Protein AF-A0A6C1NRL9-F1 (afdb_monomer)

Nearest PDB structures (foldseek):
  8t8d-assembly4_D  TM=3.868E-01  e=1.994E+00  Helicobacter pylori 26695

Structure (mmCIF, N/CA/C/O backbone):
data_AF-A0A6C1NRL9-F1
#
_entry.id   AF-A0A6C1NRL9-F1
#
loop_
_atom_site.group_PDB
_atom_site.id
_atom_site.type_symbol
_atom_site.label_atom_id
_atom_site.label_alt_id
_atom_site.label_comp_id
_atom_site.label_asym_id
_atom_site.label_entity_id
_atom_site.label_seq_id
_atom_site.pdbx_PDB_ins_code
_atom_site.Cartn_x
_atom_site.Cartn_y
_atom_site.Cartn_z
_atom_site.occupancy
_atom_site.B_iso_or_equiv
_atom_site.auth_seq_id
_atom_site.auth_comp_id
_atom_site.auth_asym_id
_atom_site.auth_atom_id
_atom_site.pdbx_PDB_model_num
ATOM 1 N N . MET A 1 1 ? -7.271 3.918 3.040 1.00 90.00 1 MET A N 1
ATOM 2 C CA . MET A 1 1 ? -5.835 4.227 3.270 1.00 90.00 1 MET A CA 1
ATOM 3 C C . MET A 1 1 ? -5.138 4.649 1.967 1.00 90.00 1 MET A C 1
ATOM 5 O O . MET A 1 1 ? -5.284 3.953 0.972 1.00 90.00 1 MET A O 1
ATOM 9 N N . GLN A 1 2 ? -4.393 5.764 1.932 1.00 91.69 2 GLN A N 1
ATOM 10 C CA . GLN A 1 2 ? -3.585 6.166 0.762 1.00 91.69 2 GLN A CA 1
ATOM 11 C C . GLN A 1 2 ? -2.114 5.764 0.940 1.00 91.69 2 GLN A C 1
ATOM 13 O O . GLN A 1 2 ? -1.461 6.262 1.852 1.00 91.69 2 GLN A O 1
ATOM 18 N N . ILE A 1 3 ? -1.588 4.916 0.050 1.00 91.88 3 ILE A N 1
ATOM 19 C CA . ILE A 1 3 ? -0.181 4.481 0.059 1.00 91.88 3 ILE A CA 1
ATOM 20 C C . ILE A 1 3 ? 0.582 5.182 -1.066 1.00 91.88 3 ILE A C 1
ATOM 22 O O . ILE A 1 3 ? 0.204 5.044 -2.237 1.00 91.88 3 ILE A O 1
ATOM 26 N N . GLN A 1 4 ? 1.647 5.896 -0.702 1.00 91.50 4 GLN A N 1
ATOM 27 C CA . GLN A 1 4 ? 2.600 6.521 -1.617 1.00 91.50 4 GLN A CA 1
ATOM 28 C C . GLN A 1 4 ? 3.984 5.908 -1.405 1.00 91.50 4 GLN A C 1
ATOM 30 O O . GLN A 1 4 ? 4.482 5.864 -0.282 1.00 91.50 4 GLN A O 1
ATOM 35 N N . VAL A 1 5 ? 4.594 5.435 -2.490 1.00 90.31 5 VAL A N 1
ATOM 36 C CA . VAL A 1 5 ? 5.941 4.862 -2.476 1.00 90.31 5 VAL A CA 1
ATOM 37 C C . VAL A 1 5 ? 6.853 5.814 -3.236 1.00 90.31 5 VAL A C 1
ATOM 39 O O . VAL A 1 5 ? 6.601 6.116 -4.401 1.00 90.31 5 VAL A O 1
ATOM 42 N N . ASN A 1 6 ? 7.876 6.312 -2.554 1.00 88.12 6 ASN A N 1
ATOM 43 C CA . ASN A 1 6 ? 8.898 7.190 -3.095 1.00 88.12 6 ASN A CA 1
ATOM 44 C C . ASN A 1 6 ? 10.199 6.386 -3.181 1.00 88.12 6 ASN A C 1
ATOM 46 O O . ASN A 1 6 ? 10.682 5.896 -2.164 1.00 88.12 6 ASN A O 1
ATOM 50 N N . THR A 1 7 ? 10.754 6.245 -4.378 1.00 83.31 7 THR A N 1
ATOM 51 C CA . THR A 1 7 ? 12.075 5.643 -4.597 1.00 83.31 7 THR A CA 1
ATOM 52 C C . THR A 1 7 ? 13.112 6.749 -4.724 1.00 83.31 7 THR A C 1
ATOM 54 O O . THR A 1 7 ? 12.858 7.746 -5.405 1.00 83.31 7 THR A O 1
ATOM 57 N N . ASP A 1 8 ? 14.268 6.596 -4.087 1.00 77.94 8 ASP A N 1
ATOM 58 C CA . ASP A 1 8 ? 15.402 7.490 -4.321 1.00 77.94 8 ASP A CA 1
ATOM 59 C C . ASP A 1 8 ? 15.963 7.295 -5.745 1.00 77.94 8 ASP A C 1
ATOM 61 O O . ASP A 1 8 ? 15.729 6.275 -6.397 1.00 77.94 8 ASP A O 1
ATOM 65 N N . ASN A 1 9 ? 16.749 8.257 -6.233 1.00 71.31 9 ASN A N 1
ATOM 66 C CA . ASN A 1 9 ? 17.333 8.287 -7.583 1.00 71.31 9 ASN A CA 1
ATOM 67 C C . ASN A 1 9 ? 18.228 7.076 -7.911 1.00 71.31 9 ASN A C 1
ATOM 69 O O . ASN A 1 9 ? 18.660 6.926 -9.051 1.00 71.31 9 ASN A O 1
ATOM 73 N N . ASN A 1 10 ? 18.550 6.254 -6.911 1.00 69.38 10 ASN A N 1
ATOM 74 C CA . ASN A 1 10 ? 19.421 5.090 -7.028 1.00 69.38 10 ASN A CA 1
ATOM 75 C C . ASN A 1 10 ? 18.654 3.758 -7.113 1.00 69.38 10 ASN A C 1
ATOM 77 O O . ASN A 1 10 ? 19.267 2.711 -7.312 1.00 69.38 10 ASN A O 1
ATOM 81 N N . ILE A 1 11 ? 17.329 3.784 -6.944 1.00 71.62 11 ILE A N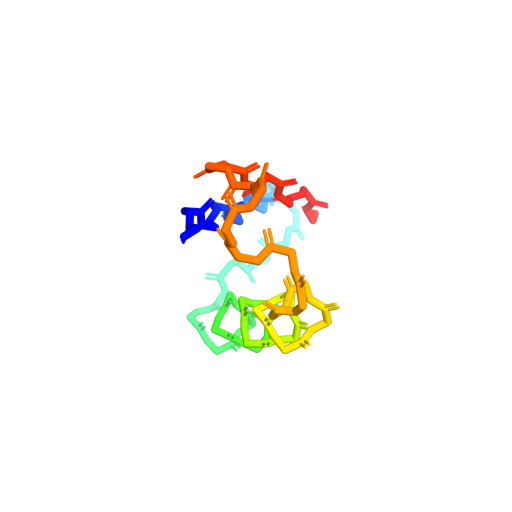 1
ATOM 82 C CA . ILE A 1 11 ? 16.461 2.626 -7.135 1.00 71.62 11 ILE A CA 1
ATOM 83 C C . ILE A 1 11 ? 15.636 2.885 -8.385 1.00 71.62 11 ILE A C 1
ATOM 85 O O . ILE A 1 11 ? 14.801 3.787 -8.415 1.00 71.62 11 ILE A O 1
ATOM 89 N N . ASP A 1 12 ? 15.858 2.074 -9.418 1.00 67.00 12 ASP A N 1
ATOM 90 C CA . ASP A 1 12 ? 14.970 2.039 -10.572 1.00 67.00 12 ASP A CA 1
ATOM 91 C C . ASP A 1 12 ? 13.565 1.684 -10.073 1.00 67.00 12 ASP A C 1
ATOM 93 O O . ASP A 1 12 ? 13.281 0.537 -9.715 1.00 67.00 12 ASP A O 1
ATOM 97 N N . GLY A 1 13 ? 12.694 2.694 -10.017 1.00 63.59 13 GLY A N 1
ATOM 98 C CA . GLY A 1 13 ? 11.285 2.593 -9.648 1.00 63.59 13 GLY A CA 1
ATOM 99 C C . GLY A 1 13 ? 10.486 1.865 -10.721 1.00 63.59 13 GLY A C 1
ATOM 100 O O . GLY A 1 13 ? 9.536 2.405 -11.285 1.00 63.59 13 GLY A O 1
ATOM 101 N N . GLN A 1 14 ? 10.899 0.642 -11.051 1.00 74.44 14 GLN A N 1
ATOM 102 C CA . GLN A 1 14 ? 10.183 -0.205 -11.982 1.00 74.44 14 GLN A CA 1
ATOM 103 C C . GLN A 1 14 ? 8.782 -0.442 -11.424 1.00 74.44 14 GLN A C 1
ATOM 105 O O . GLN A 1 14 ? 8.615 -0.796 -10.256 1.00 74.44 14 GLN A O 1
ATOM 110 N N . VAL A 1 15 ? 7.778 -0.268 -12.284 1.00 74.19 15 VAL A N 1
ATOM 111 C CA . VAL A 1 15 ? 6.358 -0.505 -11.985 1.00 74.19 15 VAL A CA 1
ATOM 112 C C . VAL A 1 15 ? 6.125 -1.777 -11.146 1.00 74.19 15 VAL A C 1
ATOM 114 O O . VAL A 1 15 ? 5.492 -1.656 -10.099 1.00 74.19 15 VAL A O 1
ATOM 117 N N . PRO A 1 16 ? 6.707 -2.953 -11.477 1.00 83.19 16 PRO A N 1
ATOM 118 C CA . PRO A 1 16 ? 6.513 -4.158 -10.664 1.00 83.19 16 PRO A CA 1
ATOM 119 C C . PRO A 1 16 ? 7.065 -4.066 -9.230 1.00 83.19 16 PRO A C 1
ATOM 121 O O . PRO A 1 16 ? 6.490 -4.658 -8.318 1.00 83.19 16 PRO A O 1
ATOM 124 N N . LEU A 1 17 ? 8.153 -3.321 -8.994 1.00 85.56 17 LEU A N 1
ATOM 125 C CA . LEU A 1 17 ? 8.691 -3.122 -7.644 1.00 85.56 17 LEU A CA 1
ATOM 126 C C . LEU A 1 17 ? 7.726 -2.269 -6.812 1.00 85.56 17 LEU A C 1
ATOM 128 O O . LEU A 1 17 ? 7.368 -2.653 -5.700 1.00 85.56 17 LEU A O 1
ATOM 132 N N . LEU A 1 18 ? 7.260 -1.153 -7.377 1.00 87.50 18 LEU A N 1
ATOM 133 C CA . LEU A 1 18 ? 6.311 -0.247 -6.727 1.00 87.50 18 LEU A CA 1
ATOM 134 C C . LEU A 1 18 ? 4.996 -0.955 -6.378 1.00 87.50 18 LEU A C 1
ATOM 136 O O . LEU A 1 18 ? 4.499 -0.794 -5.263 1.00 87.50 18 LEU A O 1
ATOM 140 N N . GLU A 1 19 ? 4.457 -1.763 -7.295 1.00 89.75 19 GLU A N 1
ATOM 141 C CA . GLU A 1 19 ? 3.246 -2.555 -7.056 1.00 89.75 19 GLU A CA 1
ATOM 142 C C . GLU A 1 19 ? 3.454 -3.586 -5.941 1.00 89.75 19 GLU A C 1
ATOM 144 O O . GLU A 1 19 ? 2.671 -3.621 -4.994 1.00 89.75 19 GLU A O 1
ATOM 149 N N . SER A 1 20 ? 4.557 -4.343 -5.972 1.00 91.81 20 SER A N 1
ATOM 150 C CA . SER A 1 20 ? 4.833 -5.358 -4.945 1.00 91.81 20 SER A CA 1
ATOM 151 C C . SER A 1 20 ? 4.969 -4.770 -3.534 1.00 91.81 20 SER A C 1
ATOM 153 O O . SER A 1 20 ? 4.460 -5.334 -2.563 1.00 91.81 20 SER A O 1
ATOM 155 N N . VAL A 1 21 ? 5.608 -3.603 -3.410 1.00 91.94 21 VAL A N 1
ATOM 156 C CA . VAL A 1 21 ? 5.749 -2.892 -2.134 1.00 91.94 21 VAL A CA 1
ATOM 157 C C . VAL A 1 21 ? 4.399 -2.362 -1.671 1.00 91.94 21 VAL A C 1
ATOM 159 O O . VAL A 1 21 ? 4.062 -2.468 -0.490 1.00 91.94 21 VAL A O 1
ATOM 162 N N . ARG A 1 22 ? 3.594 -1.830 -2.593 1.00 92.50 22 ARG A N 1
ATOM 163 C CA . ARG A 1 22 ? 2.256 -1.331 -2.281 1.00 92.50 22 ARG A CA 1
ATOM 164 C C . ARG A 1 22 ? 1.349 -2.440 -1.760 1.00 92.50 22 ARG A C 1
ATOM 166 O O . ARG A 1 22 ? 0.700 -2.230 -0.738 1.00 92.50 22 ARG A O 1
ATOM 173 N N . ASP A 1 23 ? 1.352 -3.603 -2.405 1.00 94.44 23 ASP A N 1
ATOM 174 C CA . ASP A 1 23 ? 0.554 -4.759 -1.989 1.00 94.44 23 ASP A CA 1
ATOM 175 C C . ASP A 1 23 ? 1.000 -5.291 -0.626 1.00 94.44 23 ASP A C 1
ATOM 177 O O . ASP A 1 23 ? 0.170 -5.550 0.247 1.00 94.44 23 ASP A O 1
ATOM 181 N N . MET A 1 24 ? 2.311 -5.378 -0.390 1.00 95.00 24 MET A N 1
ATOM 18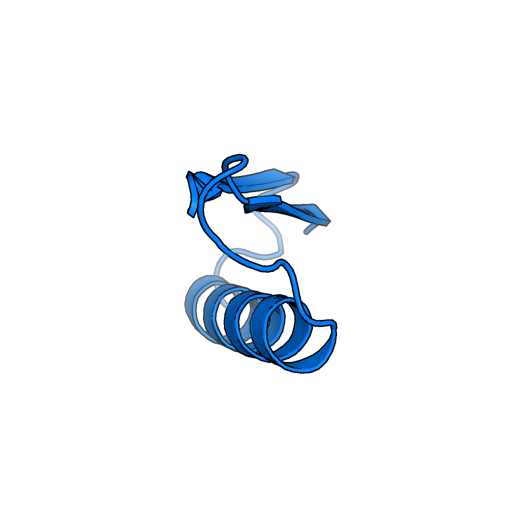2 C CA . MET A 1 24 ? 2.850 -5.802 0.903 1.00 95.00 24 MET A CA 1
ATOM 183 C C . MET A 1 24 ? 2.423 -4.862 2.038 1.00 95.00 24 MET A C 1
ATOM 185 O O . MET A 1 24 ? 2.017 -5.317 3.112 1.00 95.00 24 MET A O 1
ATOM 189 N N . VAL A 1 25 ? 2.490 -3.550 1.806 1.00 94.38 25 VAL A N 1
ATOM 190 C CA . VAL A 1 25 ? 2.102 -2.529 2.788 1.00 94.38 25 VAL A CA 1
ATOM 191 C C . VAL A 1 25 ? 0.595 -2.547 3.018 1.00 94.38 25 VAL A C 1
ATOM 193 O O . VAL A 1 25 ? 0.162 -2.508 4.170 1.00 94.38 25 VAL A O 1
ATOM 196 N N . ALA A 1 26 ? -0.198 -2.664 1.951 1.00 93.94 26 ALA A N 1
ATOM 197 C CA . ALA A 1 26 ? -1.647 -2.778 2.042 1.00 93.94 26 ALA A CA 1
ATOM 198 C C . ALA A 1 26 ? -2.053 -3.998 2.876 1.00 93.94 26 ALA A C 1
ATOM 200 O O . ALA A 1 26 ? -2.811 -3.851 3.829 1.00 93.94 26 ALA A O 1
ATOM 201 N N . HIS A 1 27 ? -1.479 -5.169 2.592 1.00 96.06 27 HIS A N 1
ATOM 202 C CA . HIS A 1 27 ? -1.783 -6.398 3.322 1.00 96.06 27 HIS A CA 1
ATOM 203 C C . HIS A 1 27 ? -1.345 -6.330 4.793 1.00 96.06 27 HIS A C 1
ATOM 205 O O . HIS A 1 27 ? -2.071 -6.740 5.694 1.00 96.06 27 HIS A O 1
ATOM 211 N N . THR A 1 28 ? -0.175 -5.749 5.069 1.00 95.19 28 THR A N 1
ATOM 212 C CA . THR A 1 28 ? 0.342 -5.629 6.443 1.00 95.19 28 THR A CA 1
ATOM 213 C C . THR A 1 28 ? -0.482 -4.657 7.296 1.00 95.19 28 THR A C 1
ATOM 215 O O . THR A 1 28 ? -0.626 -4.846 8.510 1.00 95.19 28 THR A O 1
ATOM 218 N N . LEU A 1 29 ? -1.008 -3.595 6.679 1.00 95.00 29 LEU A N 1
ATOM 219 C CA . LEU A 1 29 ? -1.730 -2.520 7.362 1.00 95.00 29 LEU A CA 1
ATOM 220 C C . LEU A 1 29 ? -3.251 -2.582 7.189 1.00 95.00 29 LEU A C 1
ATOM 222 O O . LEU A 1 29 ? -3.935 -1.709 7.716 1.00 95.00 29 LEU A O 1
ATOM 226 N N . GLU A 1 30 ? -3.781 -3.622 6.545 1.00 94.38 30 GLU A N 1
ATOM 227 C CA . GLU A 1 30 ? -5.216 -3.840 6.309 1.00 94.38 30 GLU A CA 1
ATOM 228 C C . GLU A 1 30 ? -6.046 -3.654 7.590 1.00 94.38 30 GLU A C 1
ATOM 230 O O . GLU A 1 30 ? -7.003 -2.887 7.627 1.00 94.38 30 GLU A O 1
ATOM 235 N N . ARG A 1 31 ? -5.602 -4.241 8.711 1.00 95.25 31 ARG A N 1
ATOM 236 C CA . ARG A 1 31 ? -6.265 -4.116 10.028 1.00 95.25 31 ARG A CA 1
ATOM 237 C C . ARG A 1 31 ? -6.353 -2.685 10.583 1.00 95.25 31 ARG A C 1
ATOM 239 O O . ARG A 1 31 ? -6.998 -2.459 11.604 1.00 95.25 31 ARG A O 1
ATOM 246 N N . PHE A 1 32 ? -5.628 -1.743 9.989 1.00 94.69 32 PHE A N 1
ATOM 247 C CA . PHE A 1 32 ? -5.594 -0.336 10.374 1.00 94.69 32 PHE A CA 1
ATOM 248 C C . PHE A 1 32 ? -6.193 0.575 9.304 1.00 94.69 32 PHE A C 1
ATOM 250 O O . PHE A 1 32 ? -6.067 1.791 9.435 1.00 94.69 32 PHE A O 1
ATOM 257 N N . GLU A 1 33 ? -6.838 0.033 8.272 1.00 89.62 33 GLU A N 1
ATOM 258 C CA . GLU A 1 33 ? -7.367 0.829 7.166 1.00 89.62 33 GLU A CA 1
ATOM 259 C C . GLU A 1 33 ? -8.338 1.927 7.639 1.00 89.62 33 GLU A C 1
ATOM 261 O O . GLU A 1 33 ? -8.263 3.058 7.155 1.00 89.62 33 GLU A O 1
ATOM 266 N N . ASP A 1 34 ? -9.142 1.641 8.668 1.00 9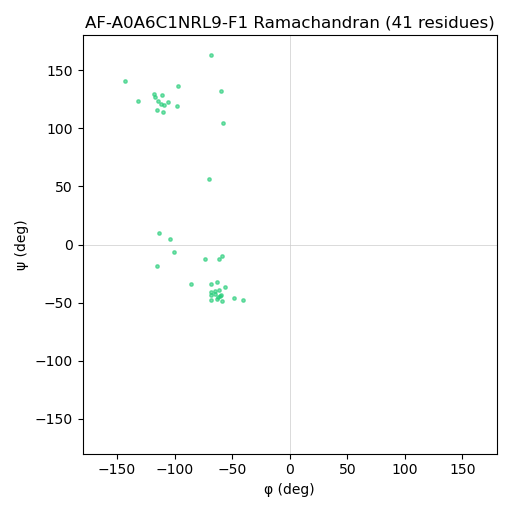2.81 34 ASP A N 1
ATOM 267 C CA . ASP A 1 34 ? -10.075 2.594 9.293 1.00 92.81 34 ASP A CA 1
ATOM 268 C C . AS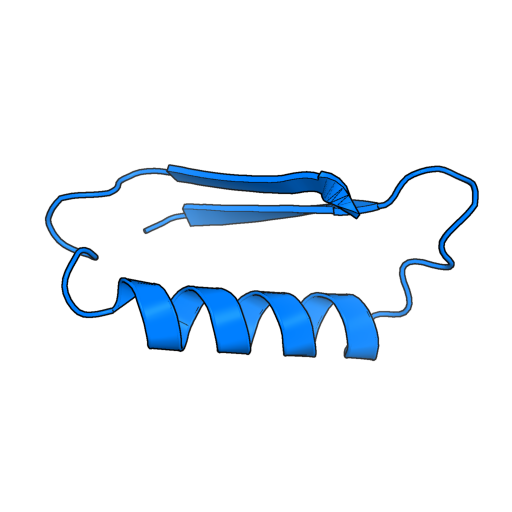P A 1 34 ? -9.391 3.657 10.172 1.00 92.81 34 ASP A C 1
ATOM 270 O O . ASP A 1 34 ? -10.012 4.624 10.614 1.00 92.81 34 ASP A O 1
ATOM 274 N N . ARG A 1 35 ? -8.104 3.469 10.481 1.00 94.81 35 ARG A N 1
ATOM 275 C CA . ARG A 1 35 ? -7.326 4.302 11.415 1.00 94.81 35 ARG A CA 1
ATOM 276 C C . ARG A 1 35 ? -6.191 5.061 10.735 1.00 94.81 35 ARG A C 1
ATOM 278 O O . ARG A 1 35 ? -5.680 6.016 11.316 1.00 94.81 35 ARG A O 1
ATOM 285 N N . LEU A 1 36 ? -5.786 4.642 9.537 1.00 92.50 36 LEU A N 1
ATOM 286 C CA . LEU A 1 36 ? -4.687 5.225 8.775 1.00 92.50 36 LEU A CA 1
ATOM 287 C C . LEU A 1 36 ? -5.199 5.845 7.479 1.00 92.50 36 LEU A C 1
ATOM 289 O O . LEU A 1 36 ? -5.656 5.177 6.550 1.00 92.50 36 LEU A O 1
ATOM 293 N N . THR A 1 37 ? -5.048 7.159 7.387 1.00 94.00 37 THR A N 1
ATOM 294 C CA . THR A 1 37 ? -5.431 7.915 6.195 1.00 94.00 37 THR A CA 1
ATOM 295 C C . THR A 1 37 ? -4.312 7.942 5.155 1.00 94.00 37 THR A C 1
ATOM 297 O O . THR A 1 37 ? -4.608 7.870 3.961 1.00 94.00 37 THR A O 1
ATOM 300 N N . ARG A 1 38 ? -3.038 7.963 5.579 1.00 94.81 38 ARG A N 1
ATOM 301 C CA . ARG A 1 38 ? -1.867 8.011 4.691 1.00 94.81 38 ARG A CA 1
ATOM 302 C C . ARG A 1 38 ? -0.688 7.187 5.209 1.00 94.81 38 ARG A C 1
ATOM 304 O O . ARG A 1 38 ? -0.402 7.198 6.402 1.00 94.81 38 ARG A O 1
ATOM 311 N N . VAL A 1 39 ? -0.005 6.521 4.282 1.00 93.12 39 VAL A N 1
ATOM 312 C CA . VAL A 1 39 ? 1.238 5.779 4.498 1.00 93.12 39 VAL A CA 1
ATOM 313 C C . VAL A 1 39 ? 2.228 6.177 3.407 1.00 93.12 39 VAL A C 1
ATOM 315 O O . VAL A 1 39 ? 1.927 6.054 2.218 1.00 93.12 39 VAL A O 1
ATOM 318 N N . GLU A 1 40 ? 3.396 6.659 3.819 1.00 94.06 40 GLU A N 1
ATOM 319 C CA . GLU A 1 40 ? 4.506 7.006 2.932 1.00 94.06 40 GLU A CA 1
ATOM 320 C C . GLU A 1 40 ? 5.646 6.012 3.138 1.00 94.06 40 GLU A C 1
ATOM 322 O O . GLU A 1 40 ? 6.052 5.736 4.267 1.00 94.06 40 GLU A O 1
ATOM 327 N N . VAL A 1 41 ? 6.129 5.448 2.036 1.00 91.00 41 VAL A N 1
ATOM 328 C CA . VAL A 1 41 ? 7.212 4.466 2.012 1.00 91.00 41 VAL A CA 1
ATOM 329 C C . VAL A 1 41 ? 8.360 5.066 1.222 1.00 91.00 41 VAL A C 1
ATOM 331 O O . VAL A 1 41 ? 8.148 5.552 0.113 1.00 91.00 41 VAL A O 1
ATOM 334 N N . HIS A 1 42 ? 9.557 5.032 1.795 1.00 90.19 42 HIS A N 1
ATOM 335 C CA . HIS A 1 42 ? 10.778 5.508 1.157 1.00 90.19 42 HIS A CA 1
ATOM 336 C C . HIS A 1 42 ? 11.700 4.316 0.926 1.00 90.19 42 HIS A C 1
ATOM 338 O O . HIS A 1 42 ? 11.994 3.585 1.875 1.00 90.19 42 HIS A O 1
ATOM 344 N N . LEU A 1 43 ? 12.089 4.116 -0.330 1.00 83.75 43 LEU A N 1
ATOM 345 C CA . LEU A 1 43 ? 12.991 3.061 -0.785 1.00 83.75 43 LEU A CA 1
ATOM 346 C C . LEU A 1 43 ? 14.305 3.681 -1.248 1.00 83.75 43 LEU A C 1
ATOM 348 O O . LEU A 1 43 ? 14.235 4.623 -2.072 1.00 83.75 43 LEU A O 1
#

Sequence (43 aa):
MQIQVNTDNNIDGQVPLLESVRDMVAHTLERFEDRLTRVEVHL

pLDDT: mean 87.85, std 8.76, range [63.59, 96.06]

Radius of gyration: 10.93 Å; Cα contacts (8 Å, |Δi|>4): 40; chains: 1; bounding box: 30×15×23 Å

Mean predicted aligned error: 4.06 Å

Solvent-accessible surface area (backbone atoms only — not comparable to full-atom values): 2687 Å² total; per-residue (Å²): 96,45,80,47,79,48,59,43,99,87,46,85,75,43,67,72,58,56,50,53,54,49,53,51,50,48,66,74,43,50,96,38,42,95,77,36,70,70,46,82,43,82,86

Secondary structure (DSSP, 8-state):
-EEEEE--TTS---HHHHHHHHHHHHHHHGGGTTT-SEEEEE-

Foldseek 3Di:
DAEAEAEDPPDPPPPVVRVVVVVVCCVVCVVCPVPDPYDYHYD

=== Feature glossary ===
A reading guide for the features in this record.

Start from the sequence.

  · This is the polypeptide sequence — one letter per residue, N-terminus first. Length ranges from a few dozen residues for small domains to ov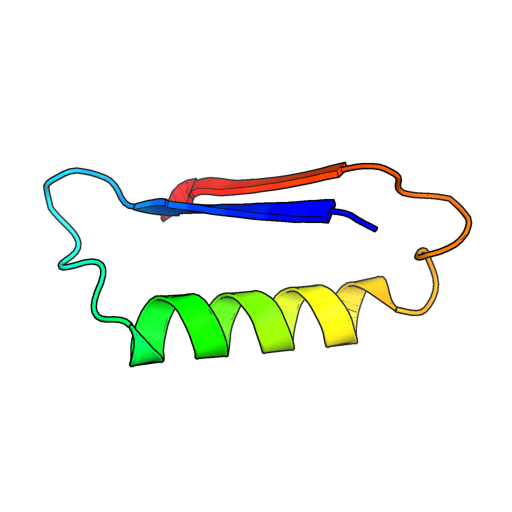er a thousand for large multi-domain proteins.

Fold it, and you get atomic coordinates and the backbone conformation that goes with them.

  · Structure coordinates are given as an mmCIF _atom_site loop: one row per atom with element, residue name, chain id, sequence number, and x/y/z position in Å. Only the four main-chain atoms per residue are included here; side chains are omitted to keep the record compact.

  · Backbone dihedral angles. Every residue except chain termini has a φ (preceding-C → N → Cα → C) and a ψ (N → Cα → C → next-N). They are reported in degrees following the IUPAC sign convention. Secondary structure is essentially a statement about which (φ, ψ) basin each residue occupies.

  · The SS8 string is DSSP's per-residue secondary-structure call. α-helix (H) means an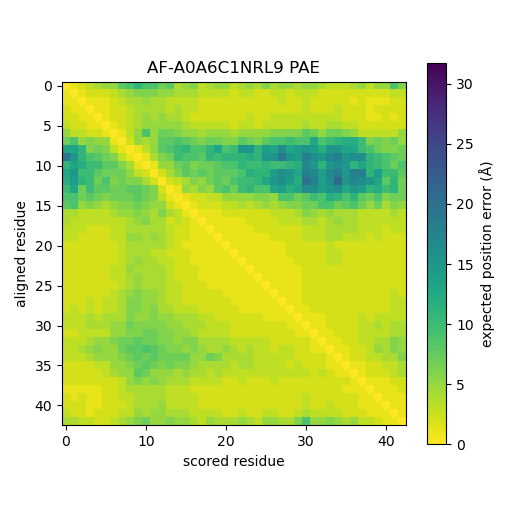 i→i+4 H-bond ladder; β-strand (E) means the residue participates in a β-sheet; 3₁₀ (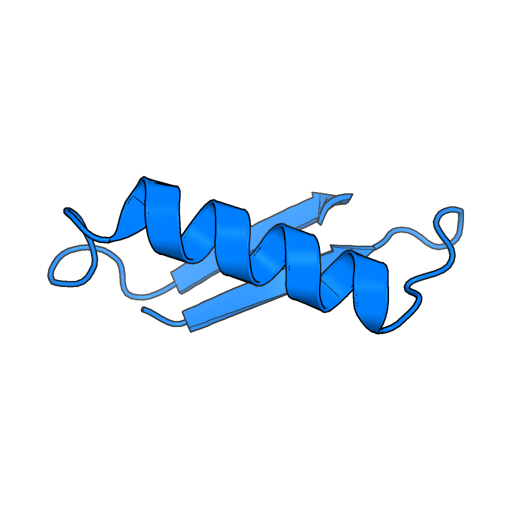G) and π (I) are tighter and wider helices; T/S are turns/bends; '-' is loop.

  · SS3 is a coarse helix/strand/coil call (letters a/b/c) made by the P-SEA algorithm from inter-Cα distances and dihedrals. It is less detailed than DSSP but needs only Cα positions.

Summarize the fold with a handful of shape descriptors and a per-residue structural alphabet.

  · Radius of gyration (Rg) is the root-mean-square distance of Cα atoms from their centroid — a single number for overall size and compactness. A globular domain of N residues has Rg ≈ 2.2·N^0.38 Å; an extended or disordered chain has a much larger Rg. The Cα contact count is the number of residue pairs whose Cα atoms are within 8 Å and are more than four positions apart in sequence — a standard proxy for tertiary packing density. The bounding box is the smallest axis-aligned box enclosing all Cα atoms.

  · The Foldseek 3Di string encodes local tertiary geometry as a 20-letter alphabet — one character per residue — derived from the relative positions of nearby Cα atoms. Unlike the am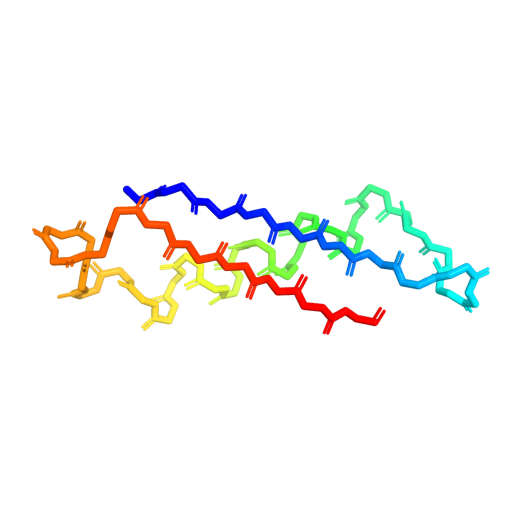ino-acid sequence, 3Di is a direct function of the 3D structure, so two proteins with the same fold have similar 3Di strings even at low sequence identity.

  · Solvent-accessible surface area (SASA) is the area in Å² traced out by the centre of a 1.4 Å probe sphere (a water molecule) rolled over the protein's van der Waals surface (Shrake–Rupley / Lee–Richards construction). Buried residues have near-zero SASA; fully exposed residues can exceed 200 Å². The total SASA scales roughly with the number of surface residues.

Ask how reliable the model is.

  · pLDDT (predicted Local Distance Difference Test) is AlphaFold's per-residue confidence score, ranging from 0 to 100. Values above 90 indicate high confidence (typically well-packed cores); 70–90 is confident; 50–70 low confidence; below 50 usually means the region is disordered or the prediction is unreliable there. AlphaFold stores pLDDT in the mmCIF B-factor column.

  · B-factor (Debye–Waller factor) reflects atomic displacement in the crystal lattice. It is an experimental observable (units Å²), not a prediction; low values mean the atom is pinned down, high values mean it moves or is heterogeneous across the crystal.

  · Predicted Aligned Error (PAE) is an AlphaFold confidence matrix: entry (i, j) is the expected error in the position of residue j, in ångströms, when the prediction is superimposed on the true structure at residue i. Low PAE within a block of residues means that block is internally rigid and well-predicted; high PAE between two blocks means their relative placement is uncertain even if each block individually is confident.

Place it in context: what it resembles, what it is annotated as, and how it looks.

  · Nearest PDB neighbors are the top structural matches found by Foldseek when searching this structure against the entire Protein Data Bank. Each hit reports a TM-score (0 to 1; >0.5 almost always implies the same fold) and an E-value. These are *structural* homologs — they may share no detectable sequence similarity.

  · Functional annotations link the protein to curated databases. InterPro entries identify conserved domains and families by matching the sequence against member-database signatures (Pfam, PROSITE, CDD, …). Gene Ontology (GO) terms describe molecular function, biological process, and cellular component in a controlled vocabulary. CATH places the structure in a hierarchical fold classification (Class/Architecture/Topology/Homologous-superfamily). The organism is the source species.

  · Three diagnostic plots accompany the record. The Cα con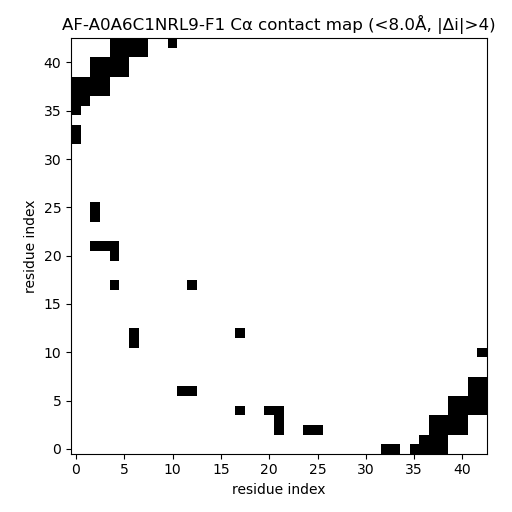tact map visualizes the tertiary structure as a 2D adjacency matrix (8 Å cutoff, sequence-local contacts suppressed). The Ramachandran plot shows the distribution of backbone (φ, ψ) torsions, with points in the α and β basins reflecting secondary structure content. The PAE plot shows AlphaFold's inter-residue confidence as a color matrix.

  · Six rendered views show the 3D structure from the faces of a cube — i.e. along ±x, ±y, ±z. Rendering representation is drawn randomly per protein from cartoon (secondary-structure ribbons), sticks (backbone bonds), or molecular surface; coloring is either N→C rainbow (blue at the N-terminus through red at the C-terminus) or one color per chain.